Protein AF-A0A7S2FH97-F1 (afdb_monomer)

Organism: NCBI:txid327968

Solvent-accessible surface area (backbone atoms only — not comparable to full-atom values): 6123 Å² total; per-residue (Å²): 109,70,68,58,54,51,53,50,53,52,45,65,66,44,43,63,59,51,53,52,50,54,51,24,40,32,45,51,47,51,74,68,44,60,76,66,38,73,41,28,26,37,65,41,89,88,78,68,49,74,43,52,50,84,79,47,56,72,67,58,41,63,74,44,59,90,58,61,37,80,41,67,89,70,37,89,68,42,68,49,46,69,52,18,41,50,38,69,78,75,46,81,96,63,63,101,76,68,76,83,84,128

pLDDT: mean 89.05, std 10.17, range [48.0, 97.38]

Secondary structure (DSSP, 8-state):
-HHHHHHHHHHHHHHHHHHHHHHHHHHT--HHHHHTTTTEEEE-TTT--EEEGGGS-HHHHHHTGGG-EE-GGG-TT---HHHHHHHHHH--SS-TT-----

Sequence (102 aa):
ALHLGYCAALTSLAGPIFRLHVGFVSRNELASEWKRNDFYVITNSLTGETIHVNDLEDEKFNEEFENFVYDKSRNSFDKDWRANCLTFWCTARWPKGQLGDF

Radius of gyration: 17.71 Å; Cα contacts (8 Å, |Δi|>4): 82; chains: 1; bounding box: 46×44×44 Å

Structure (mmCIF, N/CA/C/O backbone):
data_AF-A0A7S2FH97-F1
#
_entry.id   AF-A0A7S2FH97-F1
#
loop_
_atom_site.group_PDB
_atom_site.id
_atom_site.type_symbol
_atom_site.label_atom_id
_atom_site.label_alt_id
_atom_site.label_comp_id
_atom_site.label_asym_id
_atom_site.label_entity_id
_atom_site.label_seq_id
_ato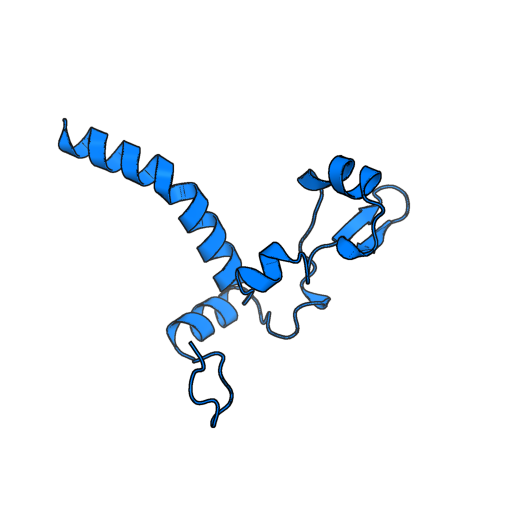m_site.pdbx_PDB_ins_code
_atom_site.Cartn_x
_atom_site.Cartn_y
_atom_site.Cartn_z
_atom_site.occupancy
_atom_site.B_iso_or_equiv
_atom_site.auth_seq_id
_atom_site.auth_comp_id
_atom_site.auth_asym_id
_atom_site.auth_atom_id
_atom_site.pdbx_PDB_model_num
ATOM 1 N N . ALA A 1 1 ? 26.605 24.586 -4.617 1.00 80.81 1 ALA A N 1
ATOM 2 C CA . ALA A 1 1 ? 25.342 24.975 -3.950 1.00 80.81 1 ALA A CA 1
ATOM 3 C C . ALA A 1 1 ? 24.113 24.684 -4.817 1.00 80.81 1 ALA A C 1
ATOM 5 O O . ALA A 1 1 ? 23.275 23.912 -4.378 1.00 80.81 1 ALA A O 1
ATOM 6 N N . LEU A 1 2 ? 24.028 25.203 -6.053 1.00 94.19 2 LEU A N 1
ATOM 7 C CA . LEU A 1 2 ? 22.866 25.011 -6.943 1.00 94.19 2 LEU A CA 1
ATOM 8 C C . LEU A 1 2 ? 22.506 23.534 -7.202 1.00 94.19 2 LEU A C 1
ATOM 10 O O . LEU A 1 2 ? 21.356 23.149 -7.038 1.00 94.19 2 LEU A O 1
ATOM 14 N N . HIS A 1 3 ? 23.495 22.692 -7.523 1.00 94.25 3 HIS A N 1
ATOM 15 C CA . HIS A 1 3 ? 23.272 21.257 -7.754 1.00 94.25 3 HIS A CA 1
ATOM 16 C C . HIS A 1 3 ? 22.746 20.528 -6.507 1.00 94.25 3 HIS A C 1
ATOM 18 O O . HIS A 1 3 ? 21.859 19.689 -6.603 1.00 94.25 3 HIS A O 1
ATOM 24 N N . LEU A 1 4 ? 23.256 20.875 -5.320 1.00 95.88 4 LEU A N 1
ATOM 25 C CA . LEU A 1 4 ? 22.781 20.295 -4.063 1.00 95.88 4 LEU A CA 1
ATOM 26 C C . LEU A 1 4 ? 21.325 20.694 -3.787 1.00 95.88 4 LEU A C 1
ATOM 28 O O . LEU A 1 4 ? 20.524 19.839 -3.426 1.00 95.88 4 LEU A O 1
ATOM 32 N N . GLY A 1 5 ? 20.977 21.967 -4.010 1.00 97.38 5 GLY A N 1
ATOM 33 C CA . GLY A 1 5 ? 19.598 22.449 -3.895 1.00 97.38 5 GLY A CA 1
ATOM 34 C C . GLY A 1 5 ? 18.647 21.748 -4.870 1.00 97.38 5 GLY A C 1
ATOM 35 O O . GLY A 1 5 ? 17.560 21.341 -4.473 1.00 97.38 5 GLY A O 1
ATOM 36 N N . TYR A 1 6 ? 19.085 21.526 -6.113 1.00 96.19 6 TYR A N 1
ATOM 37 C CA . TYR A 1 6 ? 18.333 20.753 -7.104 1.00 96.19 6 TYR A CA 1
ATOM 38 C C . TYR A 1 6 ? 18.103 19.303 -6.653 1.00 96.19 6 TYR A C 1
ATOM 40 O O . TYR A 1 6 ? 16.965 18.835 -6.646 1.00 96.19 6 TYR A O 1
ATOM 48 N N . CYS A 1 7 ? 19.155 18.605 -6.211 1.00 95.62 7 CYS A N 1
ATOM 49 C CA . CYS A 1 7 ? 19.045 17.241 -5.691 1.00 95.62 7 CYS A CA 1
ATOM 50 C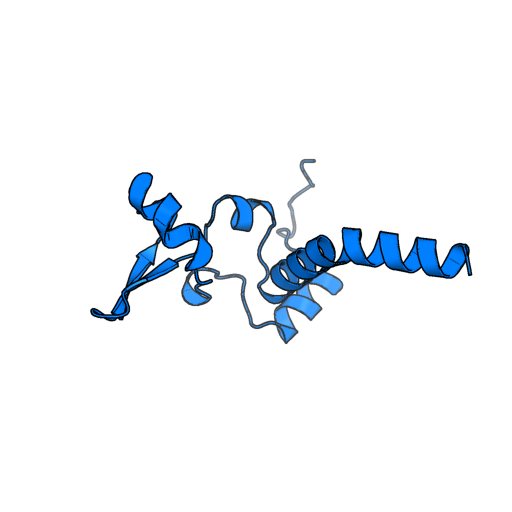 C . CYS A 1 7 ? 18.110 17.154 -4.480 1.00 95.62 7 CYS A C 1
ATOM 52 O O . CYS A 1 7 ? 17.309 16.224 -4.395 1.00 95.62 7 CYS A O 1
ATOM 54 N N . ALA A 1 8 ? 18.193 18.116 -3.557 1.00 96.19 8 ALA A N 1
ATOM 55 C CA . ALA A 1 8 ? 17.317 18.174 -2.394 1.00 96.19 8 ALA A CA 1
ATOM 56 C C . ALA A 1 8 ? 15.849 18.340 -2.813 1.00 96.19 8 ALA A C 1
ATOM 58 O O . ALA A 1 8 ? 15.014 17.543 -2.398 1.00 96.19 8 ALA A O 1
ATOM 59 N N . ALA A 1 9 ? 15.548 19.293 -3.702 1.00 95.81 9 ALA A N 1
ATOM 60 C CA . ALA A 1 9 ? 14.193 19.511 -4.206 1.00 95.81 9 ALA A CA 1
ATOM 61 C C . ALA A 1 9 ? 13.633 18.270 -4.921 1.00 95.81 9 ALA A C 1
ATOM 63 O O . ALA A 1 9 ? 12.514 17.843 -4.637 1.00 95.81 9 ALA A O 1
ATOM 64 N N . LEU A 1 10 ? 14.429 17.645 -5.796 1.00 95.94 10 LEU A N 1
ATOM 65 C CA . LEU A 1 10 ? 14.037 16.417 -6.488 1.00 95.94 10 LEU A CA 1
ATOM 66 C C . LEU A 1 10 ? 13.752 15.280 -5.499 1.00 95.94 10 LEU A C 1
ATOM 68 O O . LEU A 1 10 ? 12.756 14.575 -5.640 1.00 95.94 10 LEU A O 1
ATOM 72 N N . THR A 1 11 ? 14.591 15.127 -4.474 1.00 94.62 11 THR A N 1
ATOM 73 C CA . THR A 1 11 ? 14.426 14.088 -3.449 1.00 94.62 11 THR A CA 1
ATOM 74 C C . THR A 1 11 ? 13.184 14.334 -2.595 1.00 94.62 11 THR A C 1
ATOM 76 O O . THR A 1 11 ? 12.459 13.390 -2.300 1.00 94.62 11 THR A O 1
ATOM 79 N N . SER A 1 12 ? 12.886 15.586 -2.239 1.00 94.62 12 SER A N 1
ATOM 80 C CA . SER A 1 12 ? 11.664 15.944 -1.507 1.00 94.62 12 SER A CA 1
ATOM 81 C C . SER A 1 12 ? 10.391 15.628 -2.296 1.00 94.62 12 SER A C 1
ATOM 83 O O . SER A 1 12 ? 9.411 15.182 -1.707 1.00 94.62 12 SER A O 1
ATOM 85 N N . LEU A 1 13 ? 10.408 15.818 -3.618 1.00 95.06 13 LEU A N 1
ATOM 86 C CA . LEU A 1 13 ? 9.272 15.509 -4.493 1.00 95.06 13 LEU A CA 1
ATOM 87 C C . LEU A 1 13 ? 9.134 14.004 -4.766 1.00 95.06 13 LEU A C 1
ATOM 89 O O . LEU A 1 13 ? 8.032 13.463 -4.730 1.00 95.06 13 LEU A O 1
ATOM 93 N N . ALA A 1 14 ? 10.248 13.315 -5.024 1.00 95.50 14 ALA A N 1
ATOM 94 C CA . ALA A 1 14 ? 10.255 11.887 -5.340 1.00 95.50 14 ALA A CA 1
ATOM 95 C C . ALA A 1 14 ? 10.131 10.991 -4.096 1.00 95.50 14 ALA A C 1
ATOM 97 O O . ALA A 1 14 ? 9.666 9.857 -4.196 1.00 95.50 14 ALA A O 1
ATOM 98 N N . GLY A 1 15 ? 10.527 11.486 -2.922 1.00 95.38 15 GLY A N 1
ATOM 99 C CA . GLY A 1 15 ? 10.564 10.737 -1.666 1.00 95.38 15 GLY A CA 1
ATOM 100 C C . GLY A 1 15 ? 9.230 10.084 -1.285 1.00 95.38 15 GLY A C 1
ATOM 101 O O . GLY A 1 15 ? 9.222 8.883 -1.007 1.00 95.38 15 GLY A O 1
ATOM 102 N N . PRO A 1 16 ? 8.092 10.804 -1.313 1.00 94.81 16 PRO A N 1
ATOM 103 C CA . PRO A 1 16 ? 6.780 10.214 -1.047 1.00 94.81 16 PRO A CA 1
ATOM 104 C C . PRO A 1 16 ? 6.418 9.082 -2.018 1.00 94.81 16 PRO A C 1
ATOM 106 O O . PRO A 1 16 ? 5.966 8.022 -1.588 1.00 94.81 16 PRO A O 1
ATOM 109 N N . ILE A 1 17 ? 6.684 9.267 -3.316 1.00 93.44 17 ILE A N 1
AT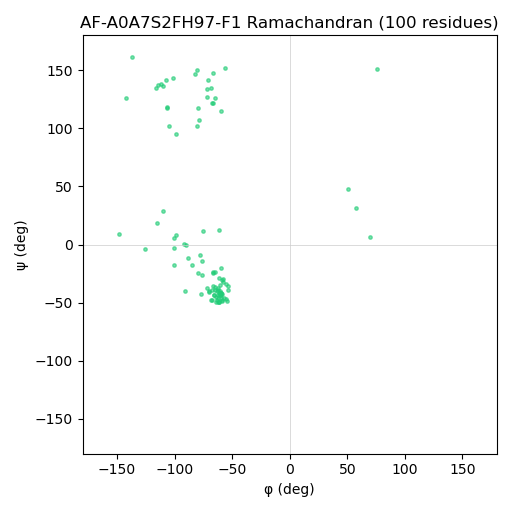OM 110 C CA . ILE A 1 17 ? 6.424 8.253 -4.351 1.00 93.44 17 ILE A CA 1
ATOM 111 C C . ILE A 1 17 ? 7.288 7.018 -4.104 1.00 93.44 17 ILE A C 1
ATOM 113 O O . ILE A 1 17 ? 6.793 5.891 -4.142 1.00 93.44 17 ILE A O 1
ATOM 117 N N . PHE A 1 18 ? 8.570 7.223 -3.808 1.00 93.31 18 PHE A N 1
ATOM 118 C CA . PHE A 1 18 ? 9.489 6.143 -3.479 1.00 93.31 18 PHE A CA 1
ATOM 119 C C . PHE A 1 18 ? 9.023 5.370 -2.239 1.00 93.31 18 PHE A C 1
ATOM 121 O O . PHE A 1 18 ? 8.992 4.141 -2.261 1.00 93.31 18 PHE A O 1
ATOM 128 N N . ARG A 1 19 ? 8.576 6.068 -1.186 1.00 94.31 19 ARG A N 1
ATOM 129 C CA . ARG A 1 19 ? 8.045 5.443 0.035 1.00 94.31 19 ARG A CA 1
ATOM 130 C C . ARG A 1 19 ? 6.828 4.559 -0.251 1.00 94.31 19 ARG A C 1
ATOM 132 O O . ARG A 1 19 ? 6.760 3.459 0.294 1.00 94.31 19 ARG A O 1
ATOM 139 N N . LEU A 1 20 ? 5.913 5.004 -1.115 1.00 93.44 20 LEU A N 1
ATOM 140 C CA . LEU A 1 20 ? 4.769 4.193 -1.548 1.00 93.44 20 LEU A CA 1
ATOM 141 C C . LEU A 1 20 ? 5.227 2.918 -2.264 1.00 93.44 20 LEU A C 1
ATOM 143 O O . LEU A 1 20 ? 4.828 1.826 -1.874 1.00 93.44 20 LEU A O 1
ATOM 147 N N . HIS A 1 21 ? 6.130 3.035 -3.240 1.00 92.50 21 HIS A N 1
ATOM 148 C CA . HIS A 1 21 ? 6.609 1.883 -4.011 1.00 92.50 21 HIS A CA 1
ATOM 149 C C . HIS A 1 21 ? 7.380 0.878 -3.154 1.00 92.50 21 HIS A C 1
ATOM 151 O O . HIS A 1 21 ? 7.191 -0.326 -3.308 1.00 92.50 21 HIS A O 1
ATOM 157 N N . VAL A 1 22 ? 8.198 1.344 -2.207 1.00 92.81 22 VAL A N 1
ATOM 158 C CA . VAL A 1 22 ? 8.849 0.458 -1.231 1.00 92.81 22 VAL A CA 1
ATOM 159 C C . VAL A 1 22 ? 7.803 -0.284 -0.394 1.00 92.81 22 VAL A C 1
ATOM 161 O O . VAL A 1 22 ? 7.958 -1.479 -0.154 1.00 92.81 22 VAL A O 1
ATOM 164 N N . GLY A 1 23 ? 6.722 0.391 0.009 1.00 93.69 23 GLY A N 1
ATOM 165 C CA . GLY A 1 23 ? 5.593 -0.223 0.712 1.00 93.69 23 GLY A CA 1
ATOM 166 C C . GLY A 1 23 ? 4.818 -1.241 -0.131 1.00 93.69 23 GLY A C 1
ATOM 167 O O . GLY A 1 23 ? 4.368 -2.256 0.392 1.00 93.69 23 GLY A O 1
ATOM 168 N N . PHE A 1 24 ? 4.660 -0.995 -1.429 1.00 93.94 24 PHE A N 1
ATOM 169 C CA . PHE A 1 24 ? 4.023 -1.927 -2.364 1.00 93.94 24 PHE A CA 1
ATOM 170 C C . PHE A 1 24 ? 4.868 -3.184 -2.555 1.00 93.94 24 PHE A C 1
ATOM 172 O O . PHE A 1 24 ? 4.378 -4.300 -2.395 1.00 93.94 24 PHE A O 1
ATOM 179 N N . VAL A 1 25 ? 6.170 -3.014 -2.790 1.00 92.69 25 VAL A N 1
ATOM 180 C CA . VAL A 1 25 ? 7.113 -4.131 -2.925 1.00 92.69 25 VAL A CA 1
ATOM 181 C C . VAL A 1 25 ? 7.189 -4.947 -1.636 1.00 92.69 25 VAL A C 1
ATOM 183 O O . VAL A 1 25 ? 7.146 -6.173 -1.690 1.00 92.69 25 VAL A O 1
ATOM 186 N N . SER A 1 26 ? 7.252 -4.296 -0.471 1.00 93.69 26 SER A N 1
ATOM 187 C CA . SER A 1 26 ? 7.351 -4.997 0.813 1.00 93.69 26 SER A CA 1
ATOM 188 C C . SER A 1 26 ? 6.100 -5.806 1.158 1.00 93.69 26 SER A C 1
ATOM 190 O O . SER A 1 26 ? 6.206 -6.789 1.884 1.00 93.69 26 SER A O 1
ATOM 192 N N . ARG A 1 27 ? 4.935 -5.444 0.620 1.00 94.12 27 ARG A N 1
ATOM 193 C CA . ARG A 1 27 ? 3.667 -6.160 0.818 1.00 94.12 27 ARG A CA 1
ATOM 194 C C . ARG A 1 27 ? 3.292 -7.056 -0.357 1.00 94.12 27 ARG A C 1
ATOM 196 O O . ARG A 1 27 ? 2.300 -7.762 -0.279 1.00 94.12 27 ARG A O 1
ATOM 203 N N . ASN A 1 28 ? 4.082 -7.049 -1.433 1.00 91.94 28 ASN A N 1
ATOM 204 C CA . ASN A 1 28 ? 3.715 -7.673 -2.703 1.00 91.94 28 ASN A CA 1
ATOM 205 C C . ASN A 1 28 ? 2.311 -7.228 -3.162 1.00 91.94 28 ASN A C 1
ATOM 207 O O . ASN A 1 28 ? 1.456 -8.035 -3.516 1.00 91.94 28 ASN A O 1
ATOM 211 N N . GLU A 1 29 ? 2.072 -5.922 -3.115 1.00 93.06 29 GLU A N 1
ATOM 212 C CA . GLU A 1 29 ? 0.822 -5.257 -3.483 1.00 93.06 29 GLU A CA 1
ATOM 213 C C . GLU A 1 29 ? 1.044 -4.458 -4.775 1.00 93.06 29 GLU A C 1
ATOM 215 O O . GLU A 1 29 ? 2.072 -3.801 -4.937 1.00 93.06 29 GLU A O 1
ATOM 220 N N . LEU A 1 30 ? 0.108 -4.518 -5.721 1.00 91.50 30 LEU A N 1
ATOM 221 C CA . LEU A 1 30 ? 0.134 -3.695 -6.929 1.00 91.50 30 LEU A 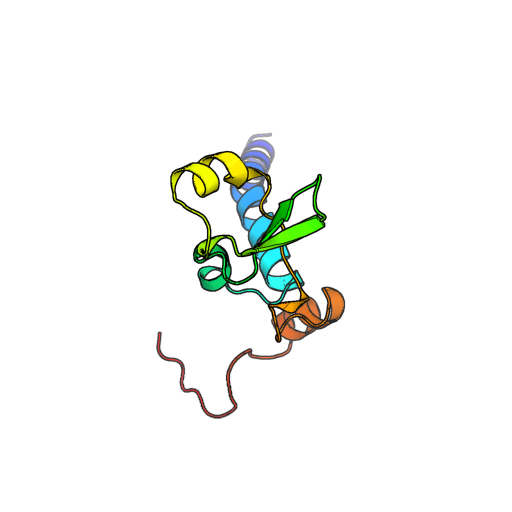CA 1
ATOM 222 C C . LEU A 1 30 ? -0.400 -2.292 -6.631 1.0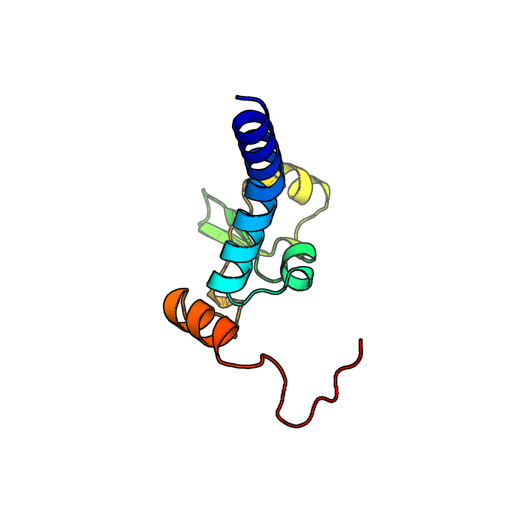0 91.50 30 LEU A C 1
ATOM 224 O O . LEU A 1 30 ? -1.324 -2.118 -5.843 1.00 91.50 30 LEU A O 1
ATOM 228 N N . ALA A 1 31 ? 0.083 -1.286 -7.361 1.00 91.69 31 ALA A N 1
ATOM 229 C CA . ALA A 1 31 ? -0.450 0.074 -7.245 1.00 91.69 31 ALA A CA 1
ATOM 230 C C . ALA A 1 31 ? -1.960 0.152 -7.564 1.00 91.69 31 ALA A C 1
ATOM 232 O O . ALA A 1 31 ? -2.672 0.981 -7.001 1.00 91.69 31 ALA A O 1
ATOM 233 N N . SER A 1 32 ? -2.461 -0.714 -8.452 1.00 92.69 32 SER A N 1
ATOM 234 C CA . SER A 1 32 ? -3.893 -0.831 -8.747 1.00 92.69 32 SER A CA 1
ATOM 235 C C . SER A 1 32 ? -4.684 -1.474 -7.605 1.00 92.69 32 SER A C 1
ATOM 237 O O . SER A 1 32 ? -5.792 -1.025 -7.339 1.00 92.69 32 SER A O 1
ATOM 239 N N . GLU A 1 33 ? -4.117 -2.471 -6.917 1.00 94.62 33 GLU A N 1
ATOM 240 C CA . GLU A 1 33 ? -4.709 -3.103 -5.724 1.00 94.62 33 GLU A CA 1
ATOM 241 C C . GLU A 1 33 ? -4.776 -2.098 -4.566 1.00 94.62 33 GLU A C 1
ATOM 243 O O . GLU A 1 33 ? -5.823 -1.941 -3.938 1.00 94.62 33 GLU A O 1
ATOM 248 N N . TRP A 1 34 ? -3.701 -1.323 -4.374 1.00 94.88 34 TRP A N 1
ATOM 249 C CA . TRP A 1 34 ? -3.660 -0.214 -3.422 1.00 94.88 34 TRP A CA 1
ATOM 250 C C . TRP A 1 34 ? -4.732 0.839 -3.722 1.00 94.88 34 TRP A C 1
ATOM 252 O O . TRP A 1 34 ? -5.496 1.216 -2.841 1.00 94.88 34 TRP A O 1
ATOM 262 N N . LYS A 1 35 ? -4.839 1.283 -4.983 1.00 93.88 35 LYS A N 1
ATOM 263 C CA . LYS A 1 35 ? -5.826 2.294 -5.399 1.00 93.88 35 LYS A CA 1
ATOM 264 C C . LYS A 1 35 ? -7.276 1.837 -5.181 1.00 93.88 35 LYS A C 1
ATOM 266 O O . LYS A 1 35 ? -8.150 2.679 -5.003 1.00 93.88 35 LYS A O 1
ATOM 271 N N . ARG A 1 36 ? -7.536 0.529 -5.233 1.00 95.00 36 ARG A N 1
ATOM 272 C CA . ARG A 1 36 ? -8.856 -0.072 -4.989 1.00 95.00 36 ARG A CA 1
ATOM 273 C C . ARG A 1 36 ? -9.101 -0.443 -3.523 1.00 95.00 36 ARG A C 1
ATOM 275 O O . ARG A 1 36 ? -10.178 -0.939 -3.222 1.00 95.00 36 ARG A O 1
ATOM 282 N N . ASN A 1 37 ? -8.136 -0.217 -2.630 1.00 95.62 37 ASN A N 1
ATOM 283 C CA . ASN A 1 37 ? -8.204 -0.593 -1.215 1.00 95.62 37 ASN A CA 1
ATOM 284 C C . ASN A 1 37 ? -8.441 -2.098 -0.978 1.00 95.62 37 ASN A C 1
ATOM 286 O O . ASN A 1 37 ? -9.044 -2.486 0.022 1.00 95.62 37 ASN A O 1
ATOM 290 N N . ASP A 1 38 ? -7.948 -2.969 -1.866 1.00 96.19 38 ASP A N 1
ATOM 291 C CA . ASP A 1 38 ? -8.265 -4.408 -1.838 1.00 96.19 38 ASP A CA 1
ATOM 292 C C . ASP A 1 38 ? -7.880 -5.080 -0.503 1.00 96.19 38 ASP A C 1
ATOM 294 O O . ASP A 1 38 ? -8.570 -5.985 -0.025 1.00 96.19 38 ASP A O 1
ATOM 298 N N . PHE A 1 39 ? -6.811 -4.606 0.142 1.00 96.62 39 PHE A N 1
ATOM 299 C CA . PHE A 1 39 ? -6.252 -5.191 1.367 1.00 96.62 39 PHE A CA 1
ATOM 300 C C . PHE A 1 39 ? -6.347 -4.276 2.591 1.00 96.62 39 PHE A C 1
ATOM 302 O O . PHE A 1 39 ? -5.612 -4.475 3.557 1.00 96.62 39 PHE A O 1
ATOM 309 N N . TYR A 1 40 ? -7.208 -3.261 2.559 1.00 96.69 40 TYR A N 1
ATOM 310 C CA . TYR A 1 40 ? -7.321 -2.288 3.641 1.00 96.69 40 TYR A CA 1
ATOM 311 C C . TYR A 1 40 ? -8.599 -2.479 4.447 1.00 96.69 40 TYR A C 1
ATOM 313 O O . TYR A 1 40 ? -9.668 -2.794 3.921 1.00 96.69 40 TYR A O 1
ATOM 321 N N . VAL A 1 41 ? -8.467 -2.292 5.753 1.00 96.62 41 VAL A N 1
ATOM 322 C CA . VAL A 1 41 ? -9.529 -2.466 6.736 1.00 96.62 41 VAL A CA 1
ATOM 323 C C . VAL A 1 41 ? -9.499 -1.330 7.748 1.00 96.62 41 VAL A C 1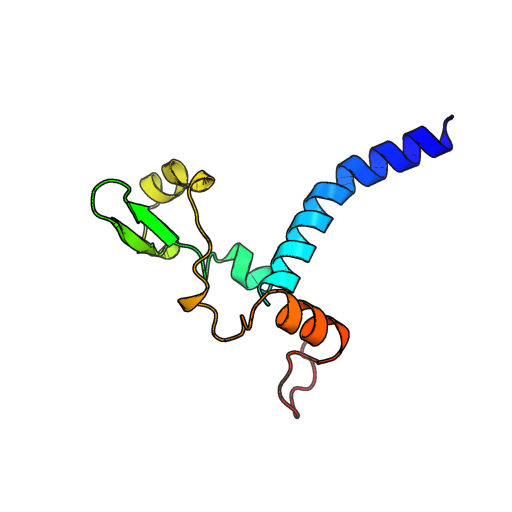
ATOM 325 O O . VAL A 1 41 ? -8.480 -0.663 7.923 1.00 96.62 41 VAL A O 1
ATOM 328 N N . ILE A 1 42 ? -10.606 -1.151 8.454 1.00 95.44 42 ILE A N 1
ATOM 329 C CA . ILE A 1 42 ? -10.683 -0.314 9.646 1.00 95.44 42 ILE A CA 1
ATOM 330 C C . ILE A 1 42 ? -11.030 -1.203 10.823 1.00 95.44 42 ILE A C 1
ATOM 332 O O . ILE A 1 42 ? -11.922 -2.047 10.739 1.00 95.44 42 ILE A O 1
ATOM 336 N N . THR A 1 43 ? -10.311 -1.002 11.920 1.00 92.12 43 THR A N 1
ATOM 337 C CA . THR A 1 43 ? -10.551 -1.717 13.168 1.00 92.12 43 THR A CA 1
ATOM 338 C C . THR A 1 43 ? -11.207 -0.768 14.150 1.00 92.12 43 THR A C 1
ATOM 340 O O . THR A 1 43 ? -10.617 0.237 14.545 1.00 92.12 43 THR A O 1
ATOM 343 N N . ASN A 1 44 ? -12.425 -1.097 14.566 1.00 85.00 44 ASN A N 1
ATOM 344 C CA . ASN A 1 44 ? -13.116 -0.349 15.601 1.00 85.00 44 ASN A CA 1
ATOM 345 C C . ASN A 1 44 ? -12.370 -0.524 16.933 1.00 85.00 44 ASN A C 1
ATOM 347 O O . ASN A 1 44 ? -12.204 -1.638 17.427 1.00 85.00 44 ASN A O 1
ATOM 351 N N . SER A 1 45 ? -11.927 0.583 17.526 1.00 81.56 45 SER A N 1
ATOM 352 C CA . SER A 1 45 ? -11.142 0.583 18.764 1.00 81.56 45 SER A CA 1
ATOM 353 C C . SER A 1 45 ? -11.918 0.092 19.991 1.00 81.56 45 SER A C 1
ATOM 355 O O . SER A 1 45 ? -11.305 -0.378 20.947 1.00 81.56 45 SER A O 1
ATOM 357 N N . LEU A 1 46 ? -13.253 0.174 19.969 1.00 83.00 46 LEU A N 1
ATOM 358 C CA . LEU A 1 46 ? -14.126 -0.227 21.073 1.00 83.00 46 LEU A CA 1
ATOM 359 C C . LEU A 1 46 ? -14.558 -1.693 20.975 1.00 83.00 46 LEU A C 1
ATOM 361 O O . LEU A 1 46 ? -14.625 -2.376 21.994 1.00 83.00 46 LEU A O 1
ATOM 365 N N . THR A 1 47 ? -14.866 -2.177 19.768 1.00 86.31 47 THR A N 1
ATOM 366 C CA . THR A 1 47 ? -15.383 -3.543 19.558 1.00 86.31 47 THR A CA 1
ATOM 367 C C . THR A 1 47 ? -14.318 -4.529 19.084 1.00 86.31 47 THR A C 1
ATOM 369 O O . THR A 1 47 ? -14.521 -5.736 19.187 1.00 86.31 47 THR A O 1
ATOM 372 N N . GLY A 1 48 ? -13.188 -4.039 18.564 1.00 86.44 48 GLY A N 1
ATOM 373 C CA . GLY A 1 48 ? -12.164 -4.858 17.913 1.00 86.44 48 GLY A CA 1
ATOM 374 C C . GLY A 1 48 ? -12.604 -5.438 16.566 1.00 86.44 48 GLY A C 1
ATOM 375 O O . GLY A 1 48 ? -11.882 -6.245 15.988 1.00 86.44 48 GLY A O 1
ATOM 376 N N . GLU A 1 49 ? -13.781 -5.055 16.070 1.00 90.25 49 GLU A N 1
ATOM 377 C CA . GLU A 1 49 ? -14.309 -5.519 14.793 1.00 90.25 49 GLU A CA 1
ATOM 378 C C . GLU A 1 49 ? -13.540 -4.888 13.632 1.00 90.25 49 GLU A C 1
ATOM 380 O O . GLU A 1 49 ? -13.300 -3.677 13.615 1.00 90.25 49 GLU A O 1
ATOM 385 N N . THR A 1 50 ? -13.174 -5.718 12.659 1.00 93.31 50 THR A N 1
ATOM 386 C CA . THR A 1 50 ? -12.445 -5.310 11.460 1.00 93.31 50 THR A CA 1
ATOM 387 C C . THR A 1 50 ? -13.382 -5.326 10.258 1.00 93.31 50 THR A C 1
ATOM 389 O O . THR A 1 50 ? -13.879 -6.383 9.872 1.00 93.31 50 THR A O 1
ATOM 392 N N . ILE A 1 51 ? -13.597 -4.159 9.653 1.00 94.12 51 ILE A N 1
ATOM 393 C CA . ILE A 1 51 ? -14.478 -3.966 8.495 1.00 94.12 51 ILE A CA 1
ATOM 394 C C . ILE A 1 51 ? -13.614 -3.624 7.282 1.00 94.12 51 ILE A C 1
ATOM 396 O O . ILE A 1 51 ? -12.647 -2.868 7.399 1.00 94.12 51 ILE A O 1
ATOM 400 N N . HIS A 1 52 ? -13.927 -4.194 6.117 1.00 96.19 52 HIS A N 1
ATOM 401 C CA . HIS A 1 52 ? -13.209 -3.864 4.887 1.00 96.19 52 HIS A CA 1
ATOM 402 C C . HIS A 1 52 ? -13.556 -2.455 4.424 1.00 96.19 52 HIS A C 1
ATOM 404 O O . HIS A 1 52 ? -14.705 -2.034 4.505 1.00 96.19 52 HIS A O 1
ATOM 410 N N . VAL A 1 53 ? -12.560 -1.733 3.918 1.00 95.25 53 VAL A N 1
ATOM 411 C CA . VAL A 1 53 ? -12.731 -0.333 3.517 1.00 95.25 53 VAL A CA 1
ATOM 412 C C . VAL A 1 53 ? -13.778 -0.165 2.411 1.00 95.25 53 VAL A C 1
ATOM 414 O O . VAL A 1 53 ? -14.522 0.810 2.433 1.00 95.25 53 VAL A O 1
ATOM 417 N N . ASN A 1 54 ? -13.889 -1.117 1.480 1.00 94.00 54 ASN A N 1
ATOM 418 C CA . ASN A 1 54 ? -14.867 -1.034 0.389 1.00 94.00 54 ASN A CA 1
ATOM 419 C C . ASN A 1 54 ? -16.297 -1.400 0.818 1.00 94.00 54 ASN A C 1
ATOM 421 O O . ASN A 1 54 ? -17.222 -1.200 0.036 1.00 94.00 54 ASN A O 1
ATOM 425 N N . ASP A 1 55 ? -16.477 -1.918 2.035 1.00 94.88 55 ASP A N 1
ATOM 426 C CA . ASP A 1 55 ? -17.794 -2.212 2.607 1.00 94.88 55 ASP A CA 1
ATOM 427 C C . ASP A 1 55 ? -18.342 -1.021 3.423 1.00 94.88 55 ASP A C 1
ATOM 429 O O . ASP A 1 55 ? -19.425 -1.106 4.004 1.00 94.88 55 ASP A O 1
ATOM 433 N N . LEU A 1 56 ? -17.593 0.085 3.507 1.00 93.31 56 LEU A N 1
ATOM 434 C CA . LEU A 1 56 ? -18.002 1.291 4.222 1.00 93.31 56 LEU A CA 1
ATOM 435 C C . LEU A 1 56 ? -18.914 2.163 3.364 1.00 93.31 56 LEU A C 1
ATOM 437 O O . LEU A 1 56 ? -18.740 2.286 2.155 1.00 93.31 56 LEU A O 1
ATOM 441 N N . GLU A 1 57 ? -19.851 2.832 4.028 1.00 94.12 57 GLU A N 1
ATOM 442 C CA . GLU A 1 57 ? -20.617 3.918 3.423 1.00 94.12 57 GLU A CA 1
ATOM 443 C C . GLU A 1 57 ? -19.706 5.121 3.129 1.00 94.12 57 GLU A C 1
ATOM 445 O O . GLU A 1 57 ? -18.770 5.389 3.886 1.00 94.12 57 GLU A O 1
ATOM 450 N N . ASP A 1 58 ? -19.999 5.872 2.064 1.00 93.94 58 ASP A N 1
ATOM 451 C CA . ASP A 1 58 ? -19.149 6.961 1.554 1.00 93.94 58 ASP A CA 1
ATOM 452 C C . ASP A 1 58 ? -18.778 8.010 2.617 1.00 93.94 58 ASP A C 1
ATOM 454 O O . ASP A 1 58 ? -17.651 8.506 2.648 1.00 93.94 58 ASP A O 1
ATOM 458 N N . GLU A 1 59 ? -19.716 8.362 3.501 1.00 94.31 59 GLU A N 1
ATOM 459 C CA . GLU A 1 59 ? -19.478 9.333 4.575 1.00 94.31 59 GLU A CA 1
ATOM 460 C C . GLU A 1 59 ? -18.428 8.805 5.559 1.00 94.31 59 GLU A C 1
ATOM 462 O O . GLU A 1 59 ? -17.404 9.447 5.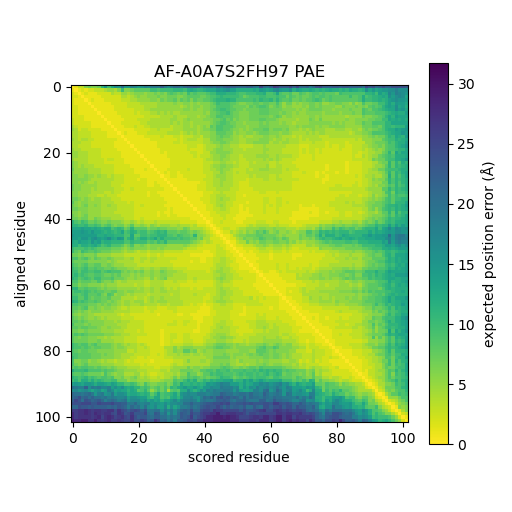790 1.00 94.31 59 GLU A O 1
ATOM 467 N N . LYS A 1 60 ? -18.608 7.565 6.022 1.00 91.88 60 LYS A N 1
ATOM 468 C CA . LYS A 1 60 ? -17.678 6.897 6.933 1.00 91.88 60 LYS A CA 1
ATOM 469 C C . LYS A 1 60 ? -16.326 6.602 6.284 1.00 91.88 60 LYS A C 1
ATOM 471 O O . LYS A 1 60 ? -15.295 6.695 6.943 1.00 91.88 60 LYS A O 1
ATOM 476 N N . PHE A 1 61 ? -16.311 6.264 4.996 1.00 92.69 61 PHE A N 1
ATOM 477 C CA . PHE A 1 61 ? -15.077 6.091 4.233 1.00 92.69 61 PHE A CA 1
ATOM 478 C C . PHE A 1 61 ? -14.227 7.367 4.270 1.00 92.69 61 PHE A C 1
ATOM 480 O O . PHE A 1 61 ? -13.021 7.299 4.507 1.00 92.69 61 PHE A O 1
ATOM 487 N N . ASN A 1 62 ? -14.852 8.529 4.050 1.00 93.06 62 ASN A N 1
ATOM 488 C CA . ASN A 1 62 ? -14.153 9.812 4.043 1.00 93.06 62 ASN A CA 1
ATOM 489 C C . ASN A 1 62 ? -13.682 10.222 5.443 1.00 93.06 62 ASN A C 1
ATOM 491 O O . ASN A 1 62 ? -12.571 10.732 5.578 1.00 93.06 62 ASN A O 1
ATOM 495 N N . GLU A 1 63 ? -14.498 9.988 6.473 1.00 93.69 63 GLU A N 1
ATOM 496 C CA . GLU A 1 63 ? -14.136 10.276 7.867 1.00 93.69 63 GLU A CA 1
ATOM 497 C C . GLU A 1 63 ? -12.941 9.444 8.343 1.00 93.69 63 GLU A C 1
ATOM 499 O O . GLU A 1 63 ? -12.060 9.949 9.036 1.00 93.69 63 GLU A O 1
ATOM 504 N N . GLU A 1 64 ? -12.887 8.174 7.947 1.00 92.00 64 GLU A N 1
ATOM 505 C CA . GLU A 1 64 ? -11.905 7.215 8.451 1.00 92.00 64 GLU A CA 1
ATOM 506 C C . GLU A 1 64 ? -10.704 7.017 7.514 1.00 92.00 64 GLU A C 1
ATOM 508 O O . GLU A 1 64 ? -9.877 6.135 7.748 1.00 92.00 64 GLU A O 1
ATOM 513 N N . PHE A 1 65 ? -10.571 7.828 6.459 1.00 89.81 65 PHE A N 1
ATOM 514 C CA . PHE A 1 65 ? -9.531 7.678 5.433 1.00 89.81 65 PHE A CA 1
ATOM 515 C C . PHE A 1 65 ? -8.105 7.616 6.011 1.00 89.81 65 PHE A C 1
ATOM 517 O O . PHE A 1 65 ? -7.254 6.869 5.526 1.00 89.81 65 PHE A O 1
ATOM 524 N N . GLU A 1 66 ? -7.837 8.367 7.082 1.00 91.75 66 GLU A N 1
ATOM 525 C CA . GLU A 1 66 ? -6.533 8.371 7.761 1.00 91.75 66 GLU A CA 1
ATOM 526 C C . GLU A 1 66 ? -6.293 7.135 8.649 1.00 91.75 66 GLU A C 1
ATOM 528 O O . GLU A 1 66 ? -5.152 6.856 9.022 1.00 91.75 66 GLU A O 1
ATOM 533 N N . ASN A 1 67 ? -7.344 6.370 8.954 1.00 93.00 67 ASN A N 1
ATOM 534 C CA . ASN A 1 67 ? -7.325 5.214 9.852 1.00 93.00 67 ASN A CA 1
ATOM 535 C C . ASN A 1 67 ? -7.283 3.870 9.112 1.00 93.00 67 ASN A C 1
ATOM 537 O O . ASN A 1 67 ? -7.365 2.815 9.744 1.00 93.00 67 ASN A O 1
ATOM 541 N N . PHE A 1 68 ? -7.145 3.873 7.784 1.00 94.69 68 PHE A N 1
ATOM 542 C CA . PHE A 1 68 ? -7.055 2.643 7.001 1.00 94.69 68 PHE A CA 1
ATOM 543 C C . PHE A 1 68 ? -5.779 1.871 7.349 1.00 94.69 68 PHE A C 1
ATOM 545 O O . PHE A 1 68 ? -4.657 2.371 7.235 1.00 94.69 68 PHE A O 1
ATOM 552 N N . VAL A 1 69 ? -5.943 0.603 7.714 1.00 94.81 69 VAL A N 1
ATOM 553 C CA . VAL A 1 69 ? -4.846 -0.297 8.066 1.00 94.81 69 VAL A CA 1
ATOM 554 C C . VAL A 1 69 ? -4.761 -1.413 7.039 1.00 94.81 69 VAL A C 1
ATOM 556 O O . VAL A 1 69 ? -5.765 -1.980 6.622 1.00 94.81 69 VAL A O 1
ATOM 559 N N . TYR A 1 70 ? -3.542 -1.743 6.627 1.00 95.06 70 TYR A N 1
ATOM 560 C CA . TYR A 1 70 ? -3.300 -2.887 5.758 1.00 95.06 70 TYR A CA 1
ATOM 561 C C . TYR A 1 70 ? -3.489 -4.206 6.521 1.00 95.06 70 TYR A C 1
ATOM 563 O O . TYR A 1 70 ? -2.845 -4.433 7.547 1.00 95.06 70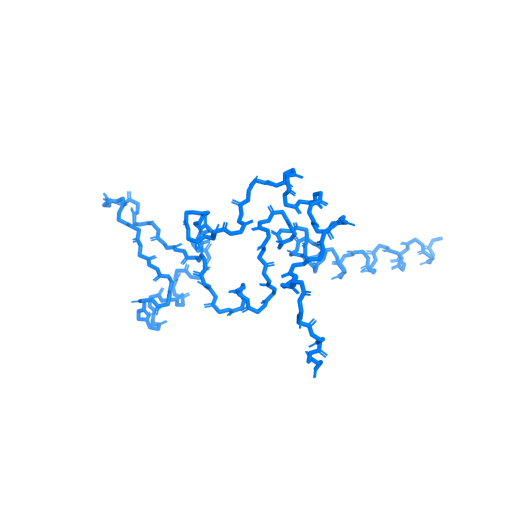 TYR A O 1
ATOM 571 N N . ASP A 1 71 ? -4.314 -5.096 5.977 1.00 95.31 71 ASP A N 1
ATOM 572 C CA . ASP A 1 71 ? -4.558 -6.443 6.486 1.00 95.31 71 ASP A CA 1
ATOM 573 C C . ASP A 1 71 ? -3.844 -7.489 5.621 1.00 95.31 71 ASP A C 1
ATOM 575 O O . ASP A 1 71 ? -4.309 -7.898 4.553 1.00 95.31 71 ASP A O 1
ATOM 579 N N . LYS A 1 72 ? -2.709 -7.976 6.132 1.00 93.69 72 LYS A N 1
ATOM 580 C CA . LYS A 1 72 ? -1.894 -9.009 5.480 1.00 93.69 72 LYS A CA 1
ATOM 581 C C . LYS A 1 72 ? -2.666 -10.305 5.213 1.00 93.69 72 LYS A C 1
ATOM 583 O O . LYS A 1 72 ? -2.351 -10.999 4.251 1.00 93.69 72 LYS A O 1
ATOM 588 N N . SER A 1 73 ? -3.662 -10.653 6.032 1.00 93.50 73 SER A N 1
ATOM 589 C CA . SER A 1 73 ? -4.394 -11.919 5.884 1.00 93.50 73 SER A CA 1
ATOM 590 C C . SER A 1 73 ? -5.190 -11.996 4.575 1.00 93.50 73 SER A C 1
ATOM 592 O O . SER A 1 73 ? -5.436 -13.088 4.060 1.00 93.50 73 SER A O 1
ATOM 594 N N . ARG A 1 74 ? -5.527 -10.834 4.001 1.00 93.38 74 ARG A N 1
ATOM 595 C CA . ARG A 1 74 ? -6.258 -10.696 2.738 1.00 93.38 74 ARG A CA 1
ATOM 596 C C . ARG A 1 74 ? -5.359 -10.749 1.506 1.00 93.38 74 ARG A C 1
ATOM 598 O O . ARG A 1 74 ? -5.848 -11.017 0.411 1.00 93.38 74 ARG A O 1
ATOM 605 N N . ASN A 1 75 ? -4.051 -10.549 1.664 1.00 93.44 75 ASN A N 1
ATOM 606 C CA . ASN A 1 75 ? -3.102 -10.621 0.562 1.00 93.44 75 ASN A CA 1
ATOM 607 C C . ASN A 1 75 ? -2.394 -11.982 0.527 1.00 93.44 75 ASN A C 1
ATOM 609 O O . ASN A 1 75 ? -1.357 -12.197 1.155 1.00 93.44 75 ASN A O 1
ATOM 613 N N . SER A 1 76 ? -2.922 -12.908 -0.277 1.00 91.12 76 SER A N 1
ATOM 614 C CA . SER A 1 76 ? -2.336 -14.249 -0.439 1.00 91.12 76 SER A CA 1
ATOM 615 C C . SER A 1 76 ? -0.891 -14.252 -0.977 1.00 91.12 76 SER A C 1
ATOM 617 O O . SER A 1 76 ? -0.160 -15.233 -0.770 1.00 91.12 76 SER A O 1
ATOM 619 N N . PHE A 1 77 ? -0.463 -13.162 -1.627 1.00 87.88 77 PHE A N 1
ATOM 620 C CA . PHE A 1 77 ? 0.880 -12.974 -2.178 1.00 87.88 77 PHE A CA 1
ATOM 621 C C . PHE A 1 77 ? 1.873 -12.372 -1.178 1.00 87.88 77 PHE A C 1
ATOM 623 O O . PHE A 1 77 ? 3.077 -12.406 -1.442 1.00 87.88 77 PHE A O 1
ATOM 630 N N . ASP A 1 78 ? 1.403 -11.866 -0.035 1.00 91.81 78 ASP A N 1
ATOM 631 C CA . ASP A 1 78 ? 2.261 -11.313 1.007 1.00 91.81 78 ASP A CA 1
ATOM 632 C C . ASP A 1 78 ? 2.895 -12.438 1.841 1.00 91.81 78 ASP A C 1
ATOM 634 O O . ASP A 1 78 ? 2.248 -13.107 2.653 1.00 91.81 78 ASP A O 1
ATOM 638 N N . LYS A 1 79 ? 4.196 -12.653 1.635 1.00 90.25 79 LYS A N 1
ATOM 639 C CA . LYS A 1 79 ? 5.027 -13.647 2.331 1.00 90.25 79 LYS A CA 1
ATOM 640 C C . LYS A 1 79 ? 6.045 -13.007 3.277 1.00 90.25 79 LYS A C 1
ATOM 642 O O . LYS A 1 79 ? 7.097 -13.594 3.510 1.00 90.25 79 LYS A O 1
ATOM 647 N N . ASP A 1 80 ? 5.727 -11.830 3.821 1.00 92.00 80 ASP A N 1
ATOM 648 C CA . ASP A 1 80 ? 6.624 -10.948 4.580 1.00 92.00 80 ASP A CA 1
ATOM 649 C C . ASP A 1 80 ? 7.621 -10.164 3.730 1.00 92.00 80 ASP A C 1
ATOM 651 O O . ASP A 1 80 ? 8.114 -10.608 2.692 1.00 92.00 80 ASP A O 1
ATOM 655 N N . TRP A 1 81 ? 7.989 -8.988 4.239 1.00 90.38 81 TRP A N 1
ATOM 656 C CA . TRP A 1 81 ? 8.758 -7.989 3.501 1.00 90.38 81 TRP A CA 1
ATOM 657 C C . TRP A 1 81 ? 10.082 -8.496 2.930 1.00 90.38 81 TRP A C 1
ATOM 659 O O . TRP A 1 81 ? 10.473 -8.082 1.845 1.00 90.38 81 TRP A O 1
ATOM 669 N N . ARG A 1 82 ? 10.774 -9.414 3.616 1.00 91.25 82 ARG A N 1
ATOM 670 C CA . ARG A 1 82 ? 12.043 -9.972 3.118 1.00 91.25 82 ARG A CA 1
ATOM 671 C C . ARG A 1 82 ? 11.825 -10.838 1.884 1.00 91.25 82 ARG A C 1
ATOM 673 O O . ARG A 1 82 ? 12.534 -10.676 0.893 1.00 91.25 82 ARG A O 1
ATOM 680 N N . ALA A 1 83 ? 10.850 -11.742 1.952 1.00 90.06 83 ALA A N 1
ATOM 681 C CA . ALA A 1 83 ? 10.538 -12.641 0.852 1.00 90.06 83 ALA A CA 1
ATOM 682 C C . ALA A 1 83 ? 9.908 -11.870 -0.310 1.00 90.06 83 ALA A C 1
ATOM 684 O O . ALA A 1 83 ? 10.282 -12.096 -1.457 1.00 90.06 83 ALA A O 1
ATOM 685 N N . ASN A 1 84 ? 9.022 -10.917 -0.017 1.00 90.38 84 ASN A N 1
ATOM 686 C CA . ASN A 1 84 ? 8.371 -10.077 -1.019 1.00 90.38 84 ASN A CA 1
ATOM 687 C C . ASN A 1 84 ? 9.389 -9.219 -1.778 1.00 90.38 84 ASN A C 1
ATOM 689 O O . ASN A 1 84 ? 9.403 -9.242 -3.007 1.00 90.38 84 ASN A O 1
ATOM 693 N N . CYS A 1 85 ? 10.306 -8.547 -1.069 1.00 88.25 85 CYS A N 1
ATOM 694 C CA . CYS A 1 85 ? 11.381 -7.787 -1.706 1.00 88.25 85 CYS A CA 1
ATOM 695 C C . CYS A 1 85 ? 12.248 -8.682 -2.597 1.00 88.25 85 CYS A C 1
ATOM 697 O O . CYS A 1 85 ? 12.494 -8.336 -3.748 1.00 88.25 85 CYS A O 1
ATOM 699 N N . LEU A 1 86 ? 12.687 -9.845 -2.102 1.00 87.56 86 LEU A N 1
ATOM 700 C CA . LEU A 1 86 ? 13.494 -10.770 -2.903 1.00 87.56 86 LEU A CA 1
ATOM 701 C C . LEU A 1 86 ? 12.729 -11.271 -4.139 1.00 87.56 86 LEU A C 1
ATOM 703 O O . LEU A 1 86 ? 13.285 -11.329 -5.231 1.00 87.56 86 LEU A O 1
ATOM 707 N N . THR A 1 87 ? 11.447 -11.589 -3.975 1.00 85.38 87 THR A N 1
ATOM 708 C CA . THR A 1 87 ? 10.570 -12.040 -5.061 1.00 85.38 87 THR A CA 1
ATOM 709 C C . THR A 1 87 ? 10.425 -10.952 -6.115 1.00 85.38 87 THR A C 1
ATOM 711 O O . THR A 1 87 ? 10.6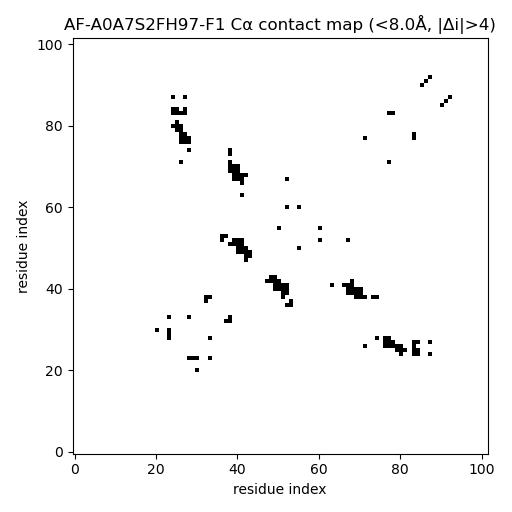09 -11.239 -7.286 1.00 85.38 87 THR A O 1
ATOM 714 N N . PHE A 1 88 ? 10.190 -9.698 -5.731 1.00 84.75 88 PHE A N 1
ATOM 715 C CA . PHE A 1 88 ? 10.089 -8.587 -6.679 1.00 84.75 88 PHE A CA 1
ATOM 716 C C . PHE A 1 88 ? 11.359 -8.414 -7.524 1.00 84.75 88 PHE A C 1
ATOM 718 O O . PHE A 1 88 ? 11.275 -8.224 -8.735 1.00 84.75 88 PHE A O 1
ATOM 725 N N . TRP A 1 89 ? 12.539 -8.517 -6.903 1.00 79.00 89 TRP A N 1
ATOM 726 C CA . TRP A 1 89 ? 13.811 -8.362 -7.615 1.00 79.00 89 TRP A CA 1
ATOM 727 C C . TRP A 1 89 ? 14.200 -9.580 -8.458 1.00 79.00 89 TRP A C 1
ATOM 729 O O . TRP A 1 89 ? 14.955 -9.433 -9.418 1.00 79.00 89 TRP A O 1
ATOM 739 N N . CYS A 1 90 ? 13.732 -10.779 -8.102 1.00 80.56 90 CYS A N 1
ATOM 740 C CA . CYS A 1 90 ? 14.258 -12.027 -8.664 1.00 80.56 90 CYS A CA 1
ATOM 741 C C . CYS A 1 90 ? 13.204 -12.950 -9.296 1.00 80.56 90 CYS A C 1
ATOM 743 O O . CYS A 1 90 ? 13.567 -14.000 -9.818 1.00 80.56 90 CYS A O 1
ATOM 745 N N . THR A 1 91 ? 11.912 -12.626 -9.235 1.00 74.12 91 THR A N 1
ATOM 746 C CA . THR A 1 91 ? 10.812 -13.491 -9.694 1.00 74.12 91 THR A CA 1
ATOM 747 C C . THR A 1 91 ? 9.708 -12.668 -10.356 1.00 74.12 91 THR A C 1
ATOM 749 O O . THR A 1 91 ? 9.140 -11.755 -9.763 1.00 74.12 91 THR A O 1
ATOM 752 N N . ALA A 1 92 ? 9.345 -13.024 -11.587 1.00 66.25 92 ALA A N 1
ATOM 753 C CA . ALA A 1 92 ? 8.196 -12.418 -12.251 1.00 66.25 92 ALA A CA 1
ATOM 754 C C . ALA A 1 92 ? 6.883 -12.845 -11.563 1.00 66.25 92 ALA A C 1
ATOM 756 O O . ALA A 1 92 ? 6.671 -14.032 -11.318 1.00 66.25 92 ALA A O 1
ATOM 757 N N . ARG A 1 93 ? 5.969 -11.896 -11.309 1.00 70.06 93 ARG A N 1
ATOM 758 C CA . ARG A 1 93 ? 4.630 -12.152 -10.726 1.00 70.06 93 ARG A CA 1
ATOM 759 C C . ARG A 1 93 ? 3.638 -12.766 -11.737 1.00 70.06 93 ARG A C 1
ATOM 761 O O . ARG A 1 93 ? 2.441 -12.807 -11.479 1.00 70.06 93 ARG A O 1
ATOM 768 N N . TRP A 1 94 ? 4.101 -13.213 -12.906 1.00 68.56 94 TRP A N 1
ATOM 769 C CA . TRP A 1 94 ? 3.240 -13.711 -13.984 1.00 68.56 94 TRP A CA 1
ATOM 770 C C . TRP A 1 94 ? 3.227 -15.248 -14.016 1.00 68.56 94 TRP A C 1
ATOM 772 O O . TRP A 1 94 ? 4.262 -15.877 -13.778 1.00 68.56 94 TRP A O 1
ATOM 782 N N . PRO A 1 95 ? 2.086 -15.887 -14.331 1.00 66.00 95 PRO A N 1
ATOM 783 C CA . PRO A 1 95 ? 2.031 -17.313 -14.628 1.00 66.00 95 PRO A CA 1
ATOM 784 C C . PRO A 1 95 ? 2.991 -17.671 -15.771 1.00 66.00 95 PRO A C 1
ATOM 786 O O . PRO A 1 95 ? 3.203 -16.867 -16.679 1.00 66.00 95 PRO A O 1
ATOM 789 N N . LYS A 1 96 ? 3.504 -18.912 -15.791 1.00 62.16 96 LYS A N 1
ATOM 790 C CA . LYS A 1 96 ? 4.479 -19.429 -16.784 1.00 62.16 96 LYS A CA 1
ATOM 791 C C . LYS A 1 96 ? 4.005 -19.443 -18.259 1.00 62.16 96 LYS A C 1
ATOM 793 O O . LYS A 1 96 ? 4.651 -20.065 -19.093 1.00 62.16 96 LYS A O 1
ATOM 798 N N . GLY A 1 97 ? 2.902 -18.779 -18.592 1.00 68.88 97 GLY A N 1
ATOM 799 C CA . GLY A 1 97 ? 2.354 -18.683 -19.945 1.00 68.88 97 GLY A CA 1
ATOM 800 C C . GLY A 1 97 ? 1.619 -17.374 -20.244 1.00 68.88 97 GLY A C 1
ATOM 801 O O . GLY A 1 97 ? 0.972 -17.289 -21.281 1.00 68.88 97 GLY A O 1
ATOM 802 N N . GLN A 1 98 ? 1.687 -16.368 -19.364 1.00 67.06 98 GLN A N 1
ATOM 803 C CA . GLN A 1 98 ? 1.081 -15.065 -19.638 1.00 67.06 98 GLN A CA 1
ATOM 804 C C . GLN A 1 98 ? 2.020 -14.257 -20.546 1.00 67.06 98 GLN A C 1
ATOM 806 O O . GLN A 1 98 ? 3.041 -13.735 -20.098 1.00 67.06 98 GLN A O 1
ATOM 811 N N . LEU A 1 99 ? 1.691 -14.197 -21.838 1.00 61.84 99 LEU A N 1
ATOM 812 C CA . LEU A 1 99 ? 2.227 -13.190 -22.755 1.00 61.84 99 LEU A CA 1
ATOM 813 C C . LEU A 1 99 ? 1.643 -11.847 -22.308 1.00 61.84 99 LEU A C 1
ATOM 815 O O . LEU A 1 99 ? 0.432 -11.736 -22.157 1.00 61.84 99 LEU A O 1
ATOM 819 N N . GLY A 1 100 ? 2.504 -10.887 -21.975 1.00 59.84 100 GLY A N 1
ATOM 820 C CA . GLY A 1 100 ? 2.085 -9.621 -21.378 1.00 59.84 100 GLY A CA 1
ATOM 821 C C . GLY A 1 100 ? 1.125 -8.857 -22.280 1.00 59.84 100 GLY A C 1
ATOM 822 O O . GLY A 1 100 ? 1.529 -8.409 -23.350 1.00 59.84 100 GLY A O 1
ATOM 823 N N . ASP A 1 101 ? -0.114 -8.687 -21.827 1.00 53.66 101 ASP A N 1
ATOM 824 C CA . ASP A 1 101 ? -0.990 -7.641 -22.341 1.00 53.66 101 ASP A CA 1
ATOM 825 C C . ASP A 1 101 ? -0.573 -6.331 -21.658 1.00 53.66 101 ASP A C 1
ATOM 827 O O . ASP A 1 101 ? -0.583 -6.234 -20.425 1.00 53.66 101 ASP A O 1
ATOM 831 N N . PHE A 1 102 ? -0.117 -5.376 -22.472 1.00 48.00 102 PHE A N 1
ATOM 832 C CA . PHE A 1 102 ? 0.263 -4.020 -22.068 1.00 48.00 102 PHE A CA 1
ATOM 833 C C . PHE A 1 102 ? -0.935 -3.075 -22.140 1.00 48.00 102 PHE A C 1
ATOM 835 O O . PHE A 1 102 ? -1.693 -3.168 -23.133 1.00 48.00 102 PHE A O 1
#

Foldseek 3Di:
DVVVVVVVVVCVVCVVVVVVVLVCLQQVHDPVCVVVQQFKWAQDPPPRDTGRLVVDDPVVNVVCVVRIDGHSVRPPQGPGRVVSNCCVVPPDPDPPDDPDDD

Mean predicted aligned error: 6.48 Å